Protein AF-A0A4V1L6C1-F1 (afdb_monomer_lite)

Sequence (117 aa):
MIYPDSVYTARMNEQQKAWFYAEYERARKDEIAGVLFAVFLGSFGIHHFYLGRNGLGLTYLLLSWTGIPCFLGWIEAFFMPARVREYNVAIASLISSHILAGPGMPVQNGSMPVASI

Organism: NCBI:txid2479048

Foldseek 3Di:
DDDPPPPLCVPPDPVLVVVLVVQLVVQADDLVVLLVCLQPVQLQLVSCVSLPNVVSSVVSNVCSVVVVSNVVSVVVSVCSSVSSVVSSVVSSNVSSCCSVPDPPDPCPPPDDDDDDD

InterPro domains:
  IPR007829 TM2 domain [PF05154] (29-76)

Secondary structure (DSSP, 8-state):
----TTTSSTT--HHHHHHHHHHHHHH---HHHHHHHHHHHGGGTHHHHHTT-HHHHHHHHHHGGGSHHHHHHHHHHHHHHHHHHHHHHHHHHHHHHHHHHSSSS----S-------

Radius of gyration: 20.08 Å; chains: 1; bounding box: 58×21×58 Å

Structure (mmCIF, N/CA/C/O backbone):
data_AF-A0A4V1L6C1-F1
#
_entry.id   AF-A0A4V1L6C1-F1
#
loop_
_atom_site.group_PDB
_atom_site.id
_atom_site.type_symbol
_atom_site.label_atom_id
_atom_site.label_alt_id
_atom_site.label_comp_id
_atom_site.label_asym_id
_atom_site.label_entity_id
_atom_site.label_seq_id
_atom_site.pdbx_PDB_ins_code
_atom_site.Cartn_x
_atom_site.Cartn_y
_atom_site.Cartn_z
_atom_site.occupancy
_atom_site.B_iso_or_equiv
_atom_site.auth_seq_id
_atom_site.auth_comp_id
_atom_site.auth_asym_id
_atom_site.auth_atom_id
_atom_site.pdbx_PDB_model_num
ATOM 1 N N . MET A 1 1 ? -14.578 11.361 0.835 1.00 48.66 1 MET A N 1
ATOM 2 C CA . MET A 1 1 ? -14.295 10.282 1.800 1.00 48.66 1 MET A CA 1
ATOM 3 C C . MET A 1 1 ? -15.341 9.202 1.578 1.00 48.66 1 MET A C 1
ATOM 5 O O . MET A 1 1 ? -16.468 9.372 2.014 1.00 48.66 1 MET A O 1
ATOM 9 N N . ILE A 1 2 ? -15.029 8.192 0.761 1.00 55.91 2 ILE A N 1
ATOM 10 C CA . ILE A 1 2 ? -15.921 7.046 0.532 1.00 55.91 2 ILE A CA 1
ATOM 11 C C . ILE A 1 2 ? -15.464 5.988 1.529 1.00 55.91 2 ILE A C 1
ATOM 13 O O . ILE A 1 2 ? -14.429 5.352 1.327 1.00 55.91 2 ILE A O 1
ATOM 17 N N . TYR A 1 3 ? -16.159 5.882 2.653 1.00 57.91 3 TYR A N 1
ATOM 18 C CA . TYR A 1 3 ? -15.887 4.826 3.611 1.00 57.91 3 TYR A CA 1
ATOM 19 C C . TYR A 1 3 ? -16.426 3.490 3.072 1.00 57.91 3 TYR A C 1
ATOM 21 O O . TYR A 1 3 ? -17.374 3.459 2.280 1.00 57.91 3 TYR A O 1
ATOM 29 N N . PRO A 1 4 ? -15.825 2.355 3.458 1.00 64.12 4 PRO A N 1
ATOM 30 C CA . PRO A 1 4 ? -16.325 1.045 3.072 1.00 64.12 4 PRO A CA 1
ATOM 31 C C . PRO A 1 4 ? -17.523 0.673 3.977 1.00 64.12 4 PRO A C 1
ATOM 33 O O . PRO A 1 4 ? -17.419 -0.179 4.853 1.00 64.12 4 PRO A O 1
ATOM 36 N N . ASP A 1 5 ? -18.653 1.364 3.806 1.00 64.75 5 ASP A N 1
ATOM 37 C CA . ASP A 1 5 ? -19.666 1.535 4.863 1.00 64.75 5 ASP A CA 1
ATOM 38 C C . ASP A 1 5 ? -20.660 0.391 5.082 1.00 64.75 5 ASP A C 1
ATOM 40 O O . ASP A 1 5 ? -21.291 0.350 6.133 1.00 64.75 5 ASP A O 1
ATOM 44 N N . SER A 1 6 ? -20.860 -0.529 4.134 1.00 68.56 6 SER A N 1
ATOM 45 C CA . SER A 1 6 ? -21.973 -1.488 4.261 1.00 68.56 6 SER A CA 1
ATOM 46 C C . SER A 1 6 ? -21.566 -2.909 4.620 1.00 68.56 6 SER A C 1
ATOM 48 O O . SER A 1 6 ? -22.366 -3.625 5.207 1.00 68.56 6 SER A O 1
ATOM 50 N N . VAL A 1 7 ? -20.356 -3.352 4.283 1.00 80.25 7 VAL A N 1
ATOM 51 C CA . VAL A 1 7 ? -19.986 -4.769 4.454 1.00 80.25 7 VAL A CA 1
ATOM 52 C C . VAL A 1 7 ? -19.187 -4.995 5.736 1.00 80.25 7 VAL A C 1
ATOM 54 O O . VAL A 1 7 ? -19.443 -5.957 6.455 1.00 80.25 7 VAL A O 1
ATOM 57 N N . TYR A 1 8 ? -18.253 -4.099 6.060 1.00 81.56 8 TYR A N 1
ATOM 58 C CA . TYR A 1 8 ? -17.300 -4.305 7.160 1.00 81.56 8 TYR A CA 1
ATOM 59 C C . TYR A 1 8 ? -17.830 -3.841 8.518 1.00 81.56 8 TYR A C 1
ATOM 61 O O . TYR A 1 8 ? -17.457 -4.395 9.545 1.00 81.56 8 TYR A O 1
ATOM 69 N N . THR A 1 9 ? -18.734 -2.863 8.534 1.00 81.44 9 THR A N 1
ATOM 70 C CA . THR A 1 9 ? -19.282 -2.259 9.758 1.00 81.44 9 THR A CA 1
ATOM 71 C C . THR A 1 9 ? -20.732 -2.664 10.038 1.00 81.44 9 THR A C 1
ATOM 73 O O . THR A 1 9 ? -21.299 -2.247 11.046 1.00 81.44 9 THR A O 1
ATOM 76 N N . ALA A 1 10 ? -21.341 -3.519 9.202 1.00 82.62 10 ALA A N 1
ATOM 77 C CA . ALA A 1 10 ? -22.751 -3.917 9.323 1.00 82.62 10 ALA A CA 1
ATOM 78 C C . ALA A 1 10 ? -23.126 -4.517 10.685 1.00 82.62 10 ALA A C 1
ATOM 80 O O . ALA A 1 10 ? -24.270 -4.412 11.114 1.00 82.62 10 ALA A O 1
ATOM 81 N N . ARG A 1 11 ? -22.172 -5.174 11.353 1.00 76.50 11 ARG A N 1
ATOM 82 C CA . ARG A 1 11 ? -22.376 -5.847 12.645 1.00 76.50 11 ARG A CA 1
ATOM 83 C C . ARG A 1 11 ? -21.807 -5.065 13.834 1.00 76.50 11 ARG A C 1
ATOM 85 O O . ARG A 1 11 ? -21.660 -5.633 14.909 1.00 76.50 11 ARG A O 1
ATOM 92 N N . MET A 1 12 ? -21.452 -3.796 13.637 1.00 79.81 12 MET A N 1
ATOM 93 C CA . MET A 1 12 ? -20.809 -2.949 14.644 1.00 79.81 12 MET A CA 1
ATOM 94 C C . MET A 1 12 ? -21.787 -1.932 15.243 1.00 79.81 12 MET A C 1
ATOM 96 O O . MET A 1 12 ? -22.606 -1.352 14.529 1.00 79.81 12 MET A O 1
ATOM 100 N N . ASN A 1 13 ? -21.662 -1.667 16.545 1.00 85.81 13 ASN A N 1
ATOM 101 C CA . ASN A 1 13 ? -22.305 -0.526 17.201 1.00 85.81 13 ASN A CA 1
ATOM 102 C C . ASN A 1 13 ? -21.589 0.801 16.858 1.00 85.81 13 ASN A C 1
ATOM 104 O O . ASN A 1 13 ? -20.518 0.804 16.257 1.00 85.81 13 ASN A O 1
ATOM 108 N N . GLU A 1 14 ? -22.160 1.944 17.244 1.00 81.81 14 GLU A N 1
ATOM 109 C CA . GLU A 1 14 ? -21.607 3.269 16.906 1.00 81.81 14 GLU A CA 1
ATOM 110 C C . GLU A 1 14 ? -20.172 3.494 17.420 1.00 81.81 14 GLU A C 1
ATOM 112 O O . GLU A 1 14 ? -19.350 4.099 16.732 1.00 81.81 14 GLU A O 1
ATOM 117 N N . GLN A 1 15 ? -19.823 2.946 18.588 1.00 79.81 15 GLN A N 1
ATOM 118 C CA . GLN A 1 15 ? -18.460 3.034 19.125 1.00 79.81 15 GLN A CA 1
ATOM 119 C C . GLN A 1 15 ? -17.479 2.159 18.330 1.00 79.81 15 GLN A C 1
ATOM 121 O O . GLN A 1 15 ? -16.377 2.598 17.997 1.00 79.81 15 GLN A O 1
ATOM 126 N N . GLN A 1 16 ? -17.896 0.944 17.972 1.00 82.50 16 GLN A N 1
ATOM 127 C CA . GLN A 1 16 ? -17.155 0.020 17.113 1.00 82.50 16 GLN A CA 1
ATOM 128 C C . GLN A 1 16 ? -16.921 0.603 15.721 1.00 82.50 16 GLN A C 1
ATOM 130 O O . GLN A 1 16 ? -15.806 0.511 15.210 1.00 82.50 16 GLN A O 1
ATOM 135 N N . LYS A 1 17 ? -17.922 1.278 15.148 1.00 85.25 17 LYS A N 1
ATOM 136 C CA . LYS A 1 17 ? -17.782 2.015 13.887 1.00 85.25 17 LYS A CA 1
ATOM 137 C C . LYS A 1 17 ? -16.760 3.140 14.007 1.00 85.25 17 LYS A C 1
ATOM 139 O O . LYS A 1 17 ? -15.866 3.229 13.174 1.00 85.25 17 LYS A O 1
ATOM 144 N N . ALA A 1 18 ? -16.847 3.963 15.053 1.00 83.88 18 ALA A N 1
ATOM 145 C CA . ALA A 1 18 ? -15.915 5.072 15.258 1.00 83.88 18 ALA A CA 1
ATOM 146 C C . ALA A 1 18 ? -14.454 4.594 15.346 1.00 83.88 18 ALA A C 1
ATOM 148 O O . ALA A 1 18 ? -13.573 5.167 14.705 1.00 83.88 18 ALA A O 1
ATOM 149 N N . TRP A 1 19 ? -14.204 3.506 16.078 1.00 82.56 19 TRP A N 1
ATOM 150 C CA . TRP A 1 19 ? -12.882 2.879 16.146 1.00 82.56 19 TRP A CA 1
ATOM 151 C C . TRP A 1 19 ? -12.435 2.274 14.822 1.00 82.56 19 TRP A C 1
ATOM 153 O O . TRP A 1 19 ? -11.291 2.480 14.420 1.00 82.56 19 TRP A O 1
ATOM 163 N N . PHE A 1 20 ? -13.327 1.555 14.135 1.00 85.88 20 PHE A N 1
ATOM 164 C CA . PHE A 1 20 ? -13.048 1.020 12.808 1.00 85.88 20 PHE A CA 1
ATOM 165 C C . PHE A 1 20 ? -12.602 2.135 11.863 1.00 85.88 20 PHE A C 1
ATOM 167 O O . PHE A 1 20 ? -11.570 2.000 11.216 1.00 85.88 20 PHE A O 1
ATOM 174 N N . TYR A 1 21 ? -13.334 3.250 11.823 1.00 87.00 21 TYR A N 1
ATOM 175 C CA . TYR A 1 21 ? -13.002 4.385 10.970 1.00 87.00 21 TYR A CA 1
ATOM 176 C C . TYR A 1 21 ? -11.675 5.033 11.364 1.00 87.00 21 TYR A C 1
ATOM 178 O O . TYR A 1 21 ? -10.858 5.298 10.489 1.00 87.00 21 TYR A O 1
ATOM 186 N N . ALA A 1 22 ? -11.416 5.231 12.658 1.00 87.38 22 ALA A N 1
ATOM 187 C CA . ALA A 1 22 ? -10.152 5.796 13.124 1.00 87.38 22 ALA A CA 1
ATOM 188 C C . ALA A 1 22 ? -8.942 4.930 12.728 1.00 87.38 22 ALA A C 1
ATOM 190 O O . ALA A 1 22 ? -7.925 5.459 12.275 1.00 87.38 22 ALA A O 1
ATOM 191 N N . GLU A 1 23 ? -9.052 3.609 12.872 1.00 86.00 23 GLU A N 1
ATOM 192 C CA . GLU A 1 23 ? -7.976 2.676 12.529 1.00 86.00 23 GLU A CA 1
ATOM 193 C C . GLU A 1 23 ? -7.832 2.509 11.011 1.00 86.00 23 GLU A C 1
ATOM 195 O O . GLU A 1 23 ? -6.726 2.542 10.468 1.00 86.00 23 GLU A O 1
ATOM 200 N N . TYR A 1 24 ? -8.956 2.406 10.301 1.00 88.44 24 TYR A N 1
ATOM 201 C CA . TYR A 1 24 ? -8.982 2.302 8.848 1.00 88.44 24 TYR A CA 1
ATOM 202 C C . TYR A 1 24 ? -8.373 3.537 8.182 1.00 88.44 24 TYR A C 1
ATOM 204 O O . TYR A 1 24 ? -7.544 3.385 7.289 1.00 88.44 24 TYR A O 1
ATOM 212 N N . GLU A 1 25 ? -8.707 4.750 8.632 1.00 87.81 25 GLU A N 1
ATOM 213 C CA . GLU A 1 25 ? -8.130 5.983 8.080 1.00 87.81 25 GLU A CA 1
ATOM 214 C C . GLU A 1 25 ? -6.611 6.058 8.260 1.00 87.81 25 GLU A C 1
ATOM 216 O O . GLU A 1 25 ? -5.916 6.573 7.387 1.00 87.81 25 GLU A O 1
ATOM 221 N N . ARG A 1 26 ? -6.076 5.509 9.357 1.00 88.38 26 ARG A N 1
ATOM 222 C CA . ARG A 1 26 ? -4.625 5.442 9.590 1.00 88.38 26 ARG A CA 1
ATOM 223 C C . ARG A 1 26 ? -3.931 4.433 8.679 1.00 88.38 26 ARG A C 1
ATOM 225 O O . ARG A 1 26 ? -2.789 4.652 8.274 1.00 88.38 26 ARG A O 1
ATOM 232 N N . ALA A 1 27 ? -4.594 3.317 8.388 1.00 88.00 27 ALA A N 1
ATOM 233 C CA . ALA A 1 27 ? -4.013 2.215 7.631 1.00 88.00 27 ALA A CA 1
ATOM 234 C C . ALA A 1 27 ? -4.237 2.324 6.110 1.00 88.00 27 ALA A C 1
ATOM 236 O O . ALA A 1 27 ? -3.438 1.779 5.338 1.00 88.00 27 ALA A O 1
ATOM 237 N N . ARG A 1 28 ? -5.289 3.029 5.670 1.00 88.25 28 ARG A N 1
ATOM 238 C CA . ARG A 1 28 ? -5.655 3.188 4.256 1.00 88.25 28 ARG A CA 1
ATOM 239 C C . ARG A 1 28 ? -4.516 3.821 3.458 1.00 88.25 28 ARG A C 1
ATOM 241 O O . ARG A 1 28 ? -3.794 4.699 3.928 1.00 88.25 28 ARG A O 1
ATOM 248 N N . LYS A 1 29 ? -4.378 3.375 2.215 1.00 89.94 29 LYS A N 1
ATOM 249 C CA . LYS A 1 29 ? -3.463 3.933 1.220 1.00 89.94 29 LYS A CA 1
ATOM 250 C C . LYS A 1 29 ? -4.229 4.690 0.140 1.00 89.94 29 LYS A C 1
ATOM 252 O O . LYS A 1 29 ? -5.349 4.320 -0.212 1.00 89.94 29 LYS A O 1
ATOM 257 N N . ASP A 1 30 ? -3.610 5.737 -0.390 1.00 90.75 30 ASP A N 1
ATOM 258 C CA . ASP A 1 30 ? -4.178 6.577 -1.439 1.00 90.75 30 ASP A CA 1
ATOM 259 C C . ASP A 1 30 ? -3.820 6.037 -2.824 1.00 90.75 30 ASP A C 1
ATOM 261 O O . ASP A 1 30 ? -2.655 5.789 -3.147 1.00 90.75 30 ASP A O 1
ATOM 265 N N . GLU A 1 31 ? -4.837 5.894 -3.672 1.00 89.69 31 GLU A N 1
ATOM 266 C CA . GLU A 1 31 ? -4.688 5.369 -5.034 1.00 89.69 31 GLU A CA 1
ATOM 267 C C . GLU A 1 31 ? -3.803 6.288 -5.881 1.00 89.69 31 GLU A C 1
ATOM 269 O O . GLU A 1 31 ? -2.894 5.832 -6.575 1.00 89.69 31 GLU A O 1
ATOM 274 N N . ILE A 1 32 ? -4.024 7.599 -5.757 1.00 90.12 32 ILE A N 1
ATOM 275 C CA . ILE A 1 32 ? -3.283 8.634 -6.483 1.00 90.12 32 ILE A CA 1
ATOM 276 C C . ILE A 1 32 ? -1.805 8.612 -6.083 1.00 90.12 32 ILE A C 1
ATOM 278 O O . ILE A 1 32 ? -0.940 8.688 -6.952 1.00 90.12 32 ILE A O 1
ATOM 282 N N . ALA A 1 33 ? -1.504 8.455 -4.788 1.00 89.81 33 ALA A N 1
ATOM 283 C CA . ALA A 1 33 ? -0.127 8.349 -4.309 1.00 89.81 33 ALA A CA 1
ATOM 284 C C . ALA A 1 33 ? 0.573 7.121 -4.907 1.00 89.81 33 ALA A C 1
ATOM 286 O O . ALA A 1 33 ? 1.689 7.233 -5.413 1.00 89.81 33 ALA A O 1
ATOM 287 N N . GLY A 1 34 ? -0.111 5.971 -4.937 1.00 88.50 34 GLY A N 1
ATOM 288 C CA . GLY A 1 34 ? 0.397 4.770 -5.596 1.00 88.50 34 GLY A CA 1
ATOM 289 C C . GLY A 1 34 ? 0.709 5.000 -7.079 1.00 88.50 34 GLY A C 1
ATOM 290 O O . GLY A 1 34 ? 1.781 4.613 -7.548 1.00 88.50 34 GLY A O 1
ATOM 291 N N . VAL A 1 35 ? -0.206 5.635 -7.822 1.00 89.88 35 VAL A N 1
ATOM 292 C CA . VAL A 1 35 ? -0.026 5.927 -9.259 1.00 89.88 35 VAL A CA 1
ATOM 293 C C . VAL A 1 35 ? 1.143 6.883 -9.485 1.00 89.88 35 VAL A C 1
ATOM 295 O O . VAL A 1 35 ? 1.977 6.630 -10.352 1.00 89.88 35 VAL A O 1
ATOM 298 N N . LEU A 1 36 ? 1.251 7.944 -8.681 1.00 89.31 36 LEU A N 1
ATOM 299 C CA . LEU A 1 36 ? 2.369 8.889 -8.736 1.00 89.31 36 LEU A CA 1
ATOM 300 C C . LEU A 1 36 ? 3.705 8.171 -8.526 1.00 89.31 36 LEU A C 1
ATOM 302 O O . LEU A 1 36 ? 4.643 8.377 -9.296 1.00 89.31 36 LEU A O 1
ATOM 306 N N . PHE A 1 37 ? 3.788 7.277 -7.540 1.00 88.56 37 PHE A N 1
ATOM 307 C CA . PHE A 1 37 ? 4.995 6.483 -7.326 1.00 88.56 37 PHE A CA 1
ATOM 308 C C . PHE A 1 37 ? 5.299 5.551 -8.500 1.00 88.56 37 PHE A C 1
ATOM 310 O O . PHE A 1 37 ? 6.464 5.417 -8.862 1.00 88.56 37 PHE A O 1
ATOM 317 N N . ALA A 1 38 ? 4.288 4.948 -9.128 1.00 86.69 38 ALA A N 1
ATOM 318 C CA . ALA A 1 38 ? 4.496 4.085 -10.289 1.00 86.69 38 ALA A CA 1
ATOM 319 C C . ALA A 1 38 ? 4.989 4.861 -11.526 1.00 86.69 38 ALA A C 1
ATOM 321 O O . ALA A 1 38 ? 5.852 4.369 -12.246 1.00 86.69 38 ALA A O 1
ATOM 322 N N . VAL A 1 39 ? 4.495 6.083 -11.758 1.00 84.62 39 VAL A N 1
ATOM 323 C CA . VAL A 1 39 ? 4.891 6.909 -12.916 1.00 84.62 39 VAL A CA 1
ATOM 324 C C . VAL A 1 39 ? 6.270 7.540 -12.720 1.00 84.62 39 VAL A C 1
ATOM 326 O O . VAL A 1 39 ? 7.112 7.473 -13.612 1.00 84.62 39 VAL A O 1
ATOM 329 N N . PHE A 1 40 ? 6.524 8.146 -11.558 1.00 84.69 40 PHE A N 1
ATOM 330 C CA . PHE A 1 40 ? 7.763 8.893 -11.319 1.0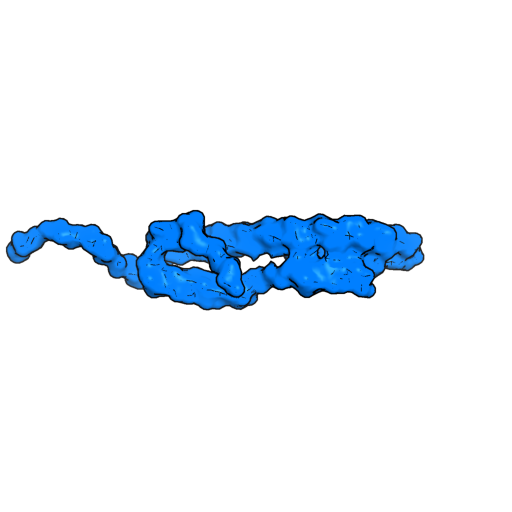0 84.69 40 PHE A CA 1
ATOM 331 C C . PHE A 1 40 ?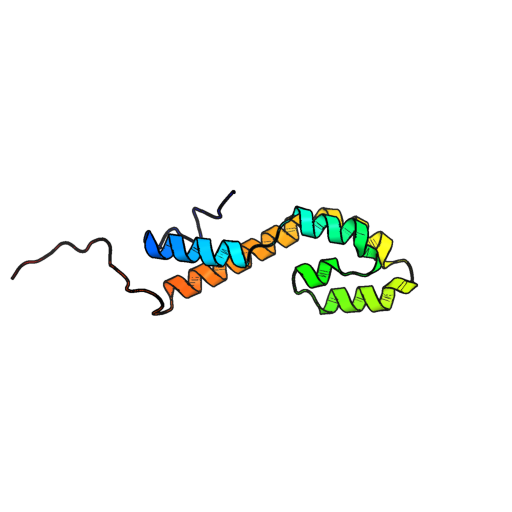 8.908 8.019 -10.792 1.00 84.69 40 PHE A C 1
ATOM 333 O O . PHE A 1 40 ? 10.068 8.280 -11.099 1.00 84.69 40 PHE A O 1
ATOM 340 N N . LEU A 1 41 ? 8.601 6.990 -9.993 1.00 84.56 41 LEU A N 1
ATOM 341 C CA . LEU A 1 41 ? 9.592 6.115 -9.351 1.00 84.56 41 LEU A CA 1
ATOM 342 C C . LEU A 1 41 ? 9.477 4.650 -9.824 1.00 84.56 41 LEU A C 1
ATOM 344 O O . LEU A 1 41 ? 10.080 3.754 -9.225 1.00 84.56 41 LEU A O 1
ATOM 348 N N . GLY A 1 42 ? 8.744 4.393 -10.915 1.00 78.88 42 GLY A N 1
ATOM 349 C CA . GLY A 1 42 ? 8.530 3.051 -11.466 1.00 78.88 42 GLY A CA 1
ATOM 350 C C . GLY A 1 42 ? 9.809 2.351 -11.914 1.00 78.88 42 GLY A C 1
ATOM 351 O O . GLY A 1 42 ? 9.962 1.152 -11.692 1.00 78.88 42 GLY A O 1
ATOM 352 N N . SER A 1 43 ? 10.774 3.108 -12.443 1.00 78.00 43 SER A N 1
ATOM 353 C CA . SER A 1 43 ? 12.103 2.609 -12.823 1.00 78.00 43 SER A CA 1
ATOM 354 C C . SER A 1 43 ? 12.908 2.053 -11.643 1.00 78.00 43 SER A C 1
ATOM 356 O O . SER A 1 43 ? 13.745 1.174 -11.836 1.00 78.00 43 SER A O 1
ATOM 358 N N . PHE A 1 44 ? 12.633 2.525 -10.425 1.00 83.62 44 PHE A N 1
ATOM 359 C CA . PHE A 1 44 ? 13.254 2.045 -9.189 1.00 83.62 44 PHE A CA 1
ATOM 360 C C . PHE A 1 44 ? 12.394 1.005 -8.454 1.00 83.62 44 PHE A C 1
ATOM 362 O O . PHE A 1 44 ? 12.876 0.369 -7.520 1.00 83.62 44 PHE A O 1
ATOM 369 N N . GLY A 1 45 ? 11.125 0.832 -8.845 1.00 82.69 45 GLY A N 1
ATOM 370 C CA . GLY A 1 45 ? 10.192 -0.102 -8.205 1.00 82.69 45 GLY A CA 1
ATOM 371 C C . GLY A 1 45 ? 9.670 0.329 -6.840 1.00 82.69 45 GLY A C 1
ATOM 372 O O . GLY A 1 45 ? 9.155 -0.504 -6.091 1.00 82.69 45 GLY A O 1
ATOM 373 N N . ILE A 1 46 ? 9.802 1.611 -6.486 1.00 84.12 46 ILE A N 1
ATOM 374 C CA . ILE A 1 46 ? 9.494 2.104 -5.133 1.00 84.12 46 ILE A CA 1
ATOM 375 C C . ILE A 1 46 ? 7.999 1.964 -4.800 1.00 84.12 46 ILE A C 1
ATOM 377 O O . ILE A 1 46 ? 7.623 1.717 -3.653 1.00 84.12 46 ILE A O 1
ATOM 381 N N . HIS A 1 47 ? 7.138 2.006 -5.816 1.00 85.44 47 HIS A N 1
ATOM 382 C CA . HIS A 1 47 ? 5.695 1.812 -5.685 1.00 85.44 47 HIS A CA 1
ATOM 383 C C . HIS A 1 47 ? 5.286 0.427 -5.164 1.00 85.44 47 HIS A C 1
ATOM 385 O O . HIS A 1 47 ? 4.213 0.297 -4.580 1.00 85.44 47 HIS A O 1
ATOM 391 N N . HIS A 1 48 ? 6.122 -0.607 -5.306 1.00 85.69 48 HIS A N 1
ATOM 392 C CA . HIS A 1 48 ? 5.833 -1.927 -4.725 1.00 85.69 48 HIS A CA 1
ATOM 393 C C . HIS A 1 48 ? 5.997 -1.944 -3.203 1.00 85.69 48 HIS A C 1
ATOM 395 O O . HIS A 1 48 ? 5.224 -2.610 -2.513 1.00 85.69 48 HIS A O 1
ATOM 401 N N . PHE A 1 49 ? 6.935 -1.163 -2.660 1.00 87.19 49 PHE A N 1
ATOM 402 C CA . PHE A 1 49 ? 7.111 -1.024 -1.210 1.00 87.19 49 PHE A CA 1
ATOM 403 C C . PHE A 1 49 ? 5.936 -0.292 -0.554 1.00 87.19 49 PHE A C 1
ATOM 405 O O . PHE A 1 49 ? 5.592 -0.589 0.587 1.00 87.19 49 PHE A O 1
ATOM 412 N N . TYR A 1 50 ? 5.261 0.600 -1.288 1.00 85.38 50 TYR A N 1
ATOM 413 C CA . TYR A 1 50 ? 4.075 1.311 -0.798 1.00 85.38 50 TYR A CA 1
ATOM 414 C C . TYR A 1 50 ? 2.936 0.364 -0.381 1.00 85.38 50 TYR A C 1
ATOM 416 O O . TYR A 1 50 ? 2.246 0.615 0.606 1.00 85.38 50 TYR A O 1
ATOM 424 N N . LEU A 1 51 ? 2.783 -0.752 -1.101 1.00 84.12 51 LEU A N 1
ATOM 425 C CA . LEU A 1 51 ? 1.786 -1.794 -0.830 1.00 84.12 51 LEU A CA 1
ATOM 426 C C . LEU A 1 51 ? 2.348 -2.976 -0.016 1.00 84.12 51 LEU A C 1
ATOM 428 O O . LEU A 1 51 ? 1.696 -4.012 0.088 1.00 84.12 51 LEU A O 1
ATOM 432 N N . GLY A 1 52 ? 3.565 -2.862 0.531 1.00 82.19 52 GLY A N 1
ATOM 433 C CA . GLY A 1 52 ? 4.221 -3.934 1.294 1.00 82.19 52 GLY A CA 1
ATOM 434 C C . GLY A 1 52 ? 4.731 -5.110 0.448 1.00 82.19 52 GLY A C 1
ATOM 435 O O . GLY A 1 52 ? 5.070 -6.164 0.987 1.00 82.19 52 GLY A O 1
ATOM 436 N N . ARG A 1 53 ? 4.815 -4.961 -0.881 1.00 83.12 53 ARG A N 1
ATOM 437 C CA . ARG A 1 53 ? 5.298 -5.995 -1.818 1.00 83.12 53 ARG A CA 1
ATOM 438 C C . ARG A 1 53 ? 6.822 -5.924 -1.963 1.00 83.12 53 ARG A C 1
ATOM 440 O O . ARG A 1 53 ? 7.355 -5.746 -3.057 1.00 83.12 53 ARG A O 1
ATOM 447 N N . ASN A 1 54 ? 7.529 -6.084 -0.846 1.00 84.56 54 ASN A N 1
ATOM 448 C CA . ASN A 1 54 ? 8.974 -5.833 -0.749 1.00 84.56 54 ASN A CA 1
ATOM 449 C C . ASN A 1 54 ? 9.813 -6.702 -1.698 1.00 84.56 54 ASN A C 1
ATOM 451 O O . ASN A 1 54 ? 10.811 -6.229 -2.233 1.00 84.56 54 ASN A O 1
ATOM 455 N N . GLY A 1 55 ? 9.395 -7.949 -1.950 1.00 86.81 55 GLY A N 1
ATOM 456 C CA . GLY A 1 55 ? 10.090 -8.837 -2.887 1.00 86.81 55 GLY A CA 1
ATOM 457 C C . GLY A 1 55 ? 10.136 -8.275 -4.311 1.00 86.81 55 GLY A C 1
ATOM 458 O O . GLY A 1 55 ? 11.200 -8.233 -4.918 1.00 86.81 55 GLY A O 1
ATOM 459 N N . LEU A 1 56 ? 9.007 -7.763 -4.813 1.00 82.94 56 LEU A N 1
ATOM 460 C CA . LEU A 1 56 ? 8.928 -7.173 -6.155 1.00 82.94 56 LEU A CA 1
ATOM 461 C C . LEU A 1 56 ? 9.661 -5.837 -6.241 1.00 82.94 56 LEU A C 1
ATOM 463 O O . LEU A 1 56 ? 10.349 -5.583 -7.227 1.00 82.94 56 LEU A O 1
ATOM 467 N N . GLY A 1 57 ? 9.564 -5.018 -5.191 1.00 85.44 57 GLY A N 1
ATOM 468 C CA . GLY A 1 57 ? 10.333 -3.780 -5.096 1.00 85.44 57 GLY A CA 1
ATOM 469 C C . GLY A 1 57 ? 11.841 -4.034 -5.167 1.00 85.44 57 GLY A C 1
ATOM 470 O O . GLY A 1 57 ? 12.545 -3.353 -5.911 1.00 85.44 57 GLY A O 1
ATOM 471 N N . LEU A 1 58 ? 12.336 -5.067 -4.476 1.00 88.25 58 LEU A N 1
ATOM 472 C CA . LEU A 1 58 ? 13.746 -5.454 -4.534 1.00 88.25 58 LEU A CA 1
ATOM 473 C C . LEU A 1 58 ? 14.149 -5.962 -5.926 1.00 88.25 58 LEU A C 1
ATOM 475 O O . LEU A 1 58 ? 15.200 -5.573 -6.432 1.00 88.25 58 LEU A O 1
ATOM 479 N N . THR A 1 59 ? 13.316 -6.781 -6.577 1.00 86.19 59 THR A N 1
ATOM 480 C CA . THR A 1 59 ? 13.567 -7.228 -7.958 1.00 86.19 59 THR A CA 1
ATOM 481 C C . THR A 1 59 ? 13.684 -6.046 -8.920 1.00 86.19 59 THR A C 1
ATOM 483 O O . THR A 1 59 ? 14.598 -6.014 -9.742 1.00 86.19 59 THR A O 1
ATOM 486 N N . TYR A 1 60 ? 12.806 -5.049 -8.800 1.00 87.19 60 TYR A N 1
ATOM 487 C CA . TYR A 1 60 ? 12.856 -3.848 -9.635 1.00 87.19 60 TYR A CA 1
ATOM 488 C C . TYR A 1 60 ? 14.098 -3.006 -9.352 1.00 87.19 60 TYR A C 1
ATOM 490 O O . TYR A 1 60 ? 14.719 -2.520 -10.292 1.00 87.19 60 TYR A O 1
ATOM 498 N N . LEU A 1 61 ? 14.509 -2.885 -8.088 1.00 85.94 61 LEU A N 1
ATOM 499 C CA . LEU A 1 61 ? 15.728 -2.167 -7.726 1.00 85.94 61 LEU A CA 1
ATOM 500 C C . LEU A 1 61 ? 16.972 -2.829 -8.340 1.00 85.94 61 LEU A C 1
ATOM 502 O O . LEU A 1 61 ? 17.806 -2.141 -8.928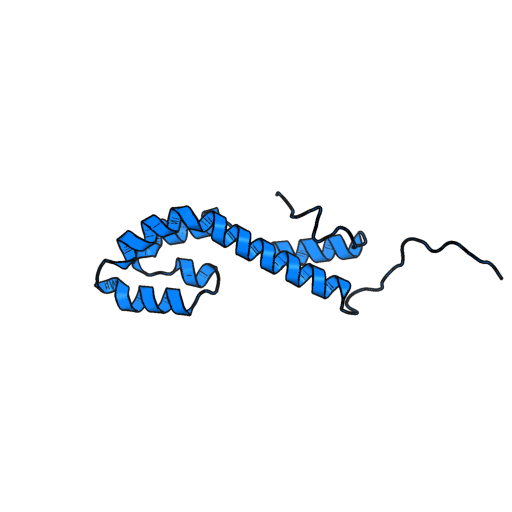 1.00 85.94 61 LEU A O 1
ATOM 506 N N . LEU A 1 62 ? 17.061 -4.161 -8.279 1.00 87.06 62 LEU A N 1
ATOM 507 C CA . LEU A 1 62 ? 18.164 -4.933 -8.865 1.00 87.06 62 LEU A CA 1
ATOM 508 C C . LEU A 1 62 ? 18.176 -4.900 -10.397 1.00 87.06 62 LEU A C 1
ATOM 510 O O . LEU A 1 62 ? 19.241 -4.995 -11.000 1.00 87.06 62 LEU A O 1
ATOM 514 N N . LEU A 1 63 ? 17.009 -4.764 -11.031 1.00 85.94 63 LEU A N 1
ATOM 515 C CA . LEU A 1 63 ? 16.873 -4.670 -12.487 1.00 85.94 63 LEU A CA 1
ATOM 516 C C . LEU A 1 63 ? 16.824 -3.226 -13.000 1.00 85.94 63 LEU A C 1
ATOM 518 O O . LEU A 1 63 ? 16.788 -3.027 -14.213 1.00 85.94 63 LEU A O 1
ATOM 522 N N . SER A 1 64 ? 16.845 -2.216 -12.128 1.00 85.31 64 SER A N 1
ATOM 523 C CA . SER A 1 64 ? 16.680 -0.799 -12.499 1.00 85.31 64 SER A CA 1
ATOM 524 C C . SER A 1 64 ? 17.698 -0.334 -13.547 1.00 85.31 64 SER A C 1
ATOM 526 O O . SER A 1 64 ? 17.350 0.392 -14.477 1.00 85.31 64 SER A O 1
ATOM 528 N N . TRP A 1 65 ? 18.925 -0.857 -13.482 1.00 82.62 65 TRP A N 1
ATOM 529 C CA . TRP A 1 65 ? 20.001 -0.586 -14.441 1.00 82.62 65 TRP A CA 1
ATOM 530 C C . TRP A 1 65 ? 19.765 -1.152 -15.852 1.00 82.62 65 TRP A C 1
ATOM 532 O O . TRP A 1 65 ? 20.416 -0.718 -16.798 1.00 82.62 65 TRP A O 1
ATOM 542 N N . THR A 1 66 ? 18.826 -2.087 -16.024 1.00 84.88 66 THR A N 1
ATOM 543 C CA . THR A 1 66 ? 18.481 -2.661 -17.339 1.00 84.88 66 THR A CA 1
ATOM 544 C C . THR A 1 66 ? 17.500 -1.794 -18.133 1.00 84.88 66 THR A C 1
ATOM 546 O O . THR A 1 66 ? 17.246 -2.069 -19.302 1.00 84.88 66 THR A O 1
ATOM 549 N N . GLY A 1 67 ? 16.889 -0.779 -17.505 1.00 79.25 67 GLY A N 1
ATOM 550 C CA . GLY A 1 67 ? 15.846 0.058 -18.113 1.00 79.25 67 GLY A CA 1
ATOM 551 C C . GLY A 1 67 ? 14.485 -0.635 -18.299 1.00 79.25 67 GLY A C 1
ATOM 552 O O . GLY A 1 67 ? 13.475 0.046 -18.472 1.00 79.25 67 GLY A O 1
ATOM 553 N N . ILE A 1 68 ? 14.418 -1.966 -18.178 1.00 84.25 68 ILE A N 1
ATOM 554 C CA . ILE A 1 68 ? 13.187 -2.772 -18.258 1.00 84.25 68 ILE A CA 1
ATOM 555 C C . ILE A 1 68 ? 12.133 -2.337 -17.214 1.00 84.25 68 ILE A C 1
ATOM 557 O O . ILE A 1 68 ? 10.962 -2.190 -17.582 1.00 84.25 68 ILE A O 1
ATOM 561 N N . PRO A 1 69 ? 12.495 -2.050 -15.942 1.00 82.81 69 PRO A N 1
ATOM 562 C CA . PRO A 1 69 ? 11.527 -1.616 -14.933 1.00 82.81 69 PRO A CA 1
ATOM 563 C C . PRO A 1 69 ? 10.840 -0.291 -15.263 1.00 82.81 69 PRO A C 1
ATOM 565 O O . PRO A 1 69 ? 9.728 -0.060 -14.802 1.00 82.81 69 PRO A O 1
ATOM 568 N N . CYS A 1 70 ? 11.459 0.561 -16.090 1.00 81.81 70 CYS A N 1
ATOM 569 C CA . CYS A 1 70 ? 10.830 1.796 -16.551 1.00 81.81 70 CYS A CA 1
ATOM 570 C C . CYS A 1 70 ? 9.558 1.474 -17.347 1.00 81.81 70 CYS A C 1
ATOM 572 O O . CYS A 1 70 ? 8.476 1.931 -16.994 1.00 81.81 70 CYS A O 1
ATOM 574 N N . PHE A 1 71 ? 9.662 0.605 -18.358 1.00 85.44 71 PHE A N 1
ATOM 575 C CA . PHE A 1 71 ? 8.526 0.239 -19.209 1.00 85.44 71 PHE A CA 1
ATOM 576 C C . PHE A 1 71 ? 7.443 -0.527 -18.432 1.00 85.44 71 PHE A C 1
ATOM 578 O O . PHE A 1 71 ? 6.251 -0.266 -18.590 1.00 85.44 71 PHE A O 1
ATOM 585 N N . LEU A 1 72 ? 7.855 -1.430 -17.536 1.00 85.69 72 LEU A N 1
ATOM 586 C CA . LEU A 1 72 ? 6.937 -2.143 -16.645 1.00 85.69 72 LEU A CA 1
ATOM 587 C C . LEU A 1 72 ? 6.231 -1.204 -15.656 1.00 85.69 72 LEU A C 1
ATOM 589 O O . LEU A 1 72 ? 5.040 -1.378 -15.417 1.00 85.69 72 LEU A O 1
ATOM 593 N N . GLY A 1 73 ? 6.924 -0.200 -15.111 1.00 84.69 73 GLY A N 1
ATOM 594 C CA . GLY A 1 73 ? 6.353 0.786 -14.189 1.00 84.69 73 GLY A CA 1
ATOM 595 C C . GLY A 1 73 ? 5.199 1.577 -14.809 1.00 84.69 73 GLY A C 1
ATOM 596 O O . GLY A 1 73 ? 4.159 1.744 -14.173 1.00 84.69 73 GLY A O 1
ATOM 597 N N . TRP A 1 74 ? 5.326 1.960 -16.085 1.00 84.69 74 TRP A N 1
ATOM 598 C CA . TRP A 1 74 ? 4.245 2.601 -16.844 1.00 84.69 74 TRP A CA 1
ATOM 599 C C . TRP A 1 74 ? 3.023 1.696 -17.019 1.00 84.69 74 TRP A C 1
ATOM 601 O O . TRP A 1 74 ? 1.894 2.149 -16.839 1.00 84.69 74 TRP A O 1
ATOM 611 N N . ILE A 1 75 ? 3.228 0.412 -17.325 1.00 88.06 75 ILE A N 1
ATOM 612 C CA . ILE A 1 75 ? 2.130 -0.563 -17.420 1.00 88.06 75 ILE A CA 1
ATOM 613 C C . ILE A 1 75 ? 1.471 -0.745 -16.047 1.00 88.06 75 ILE A C 1
ATOM 615 O O . ILE A 1 75 ? 0.246 -0.754 -15.926 1.00 88.06 75 ILE A O 1
ATOM 619 N N . GLU A 1 76 ? 2.270 -0.856 -14.989 1.00 85.69 76 GLU A N 1
ATOM 620 C CA . GLU A 1 76 ? 1.772 -1.052 -13.630 1.00 85.69 76 GLU A CA 1
ATOM 621 C C . GLU A 1 76 ? 1.022 0.152 -13.069 1.00 85.69 76 GLU A C 1
ATOM 623 O O . GLU A 1 76 ? 0.122 -0.052 -12.250 1.00 85.69 76 GLU A O 1
ATOM 628 N N . ALA A 1 77 ? 1.322 1.369 -13.529 1.00 88.31 77 ALA A N 1
ATOM 629 C CA . ALA A 1 77 ? 0.590 2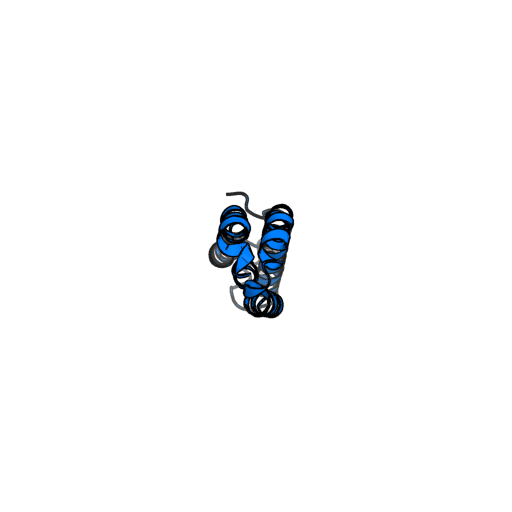.572 -13.147 1.00 88.31 77 ALA A CA 1
ATOM 630 C C . ALA A 1 77 ? -0.917 2.455 -13.445 1.00 88.31 77 ALA A C 1
ATOM 632 O O . ALA A 1 77 ? -1.727 2.889 -12.629 1.00 88.31 77 ALA A O 1
ATOM 633 N N . PHE A 1 78 ? -1.311 1.785 -14.536 1.00 90.50 78 PHE A N 1
ATOM 634 C CA . PHE A 1 78 ? -2.726 1.544 -14.862 1.00 90.50 78 PHE A CA 1
ATOM 635 C C . PHE A 1 78 ? -3.415 0.575 -13.895 1.00 90.50 78 PHE A C 1
ATOM 637 O O . PHE A 1 78 ? -4.595 0.732 -13.589 1.00 90.50 78 PHE A O 1
ATOM 644 N N . PHE A 1 79 ? -2.686 -0.421 -13.390 1.00 89.19 79 PHE A N 1
ATOM 645 C CA . PHE A 1 79 ? -3.221 -1.409 -12.447 1.00 89.19 79 PHE A CA 1
ATOM 646 C C . PHE A 1 79 ? -3.133 -0.949 -10.992 1.00 89.19 79 PHE A C 1
ATOM 648 O O . PHE A 1 79 ? -3.745 -1.552 -10.112 1.00 89.19 79 PHE A O 1
ATOM 655 N N . MET A 1 80 ? -2.369 0.105 -10.717 1.00 89.88 80 MET A N 1
ATOM 656 C CA . MET A 1 80 ? -2.109 0.575 -9.366 1.00 89.88 80 MET A CA 1
ATOM 657 C C . MET A 1 80 ? -3.378 0.950 -8.582 1.00 89.88 80 MET A C 1
ATOM 659 O O . MET A 1 80 ? -3.494 0.474 -7.452 1.00 89.88 80 MET A O 1
ATOM 663 N N . PRO A 1 81 ? -4.367 1.683 -9.135 1.00 90.00 81 PRO A N 1
ATOM 664 C CA . PRO A 1 81 ? -5.604 1.984 -8.410 1.00 90.00 81 PRO A CA 1
ATOM 665 C C . PRO A 1 81 ? -6.335 0.718 -7.950 1.00 90.00 81 PRO A C 1
ATOM 667 O O . PRO A 1 81 ? -6.758 0.622 -6.800 1.00 90.00 81 PRO A O 1
ATOM 670 N N . ALA A 1 82 ? -6.403 -0.302 -8.815 1.00 90.19 82 ALA A N 1
ATOM 671 C CA . ALA A 1 82 ? -7.010 -1.586 -8.473 1.00 90.19 82 ALA A CA 1
ATOM 672 C C . ALA A 1 82 ? -6.264 -2.279 -7.321 1.00 90.19 82 ALA A C 1
ATOM 674 O O . ALA A 1 82 ? -6.894 -2.721 -6.363 1.00 90.19 82 ALA A O 1
ATOM 675 N N . ARG A 1 83 ? -4.924 -2.292 -7.350 1.00 89.75 83 ARG A N 1
ATOM 676 C CA . ARG A 1 83 ? -4.112 -2.885 -6.27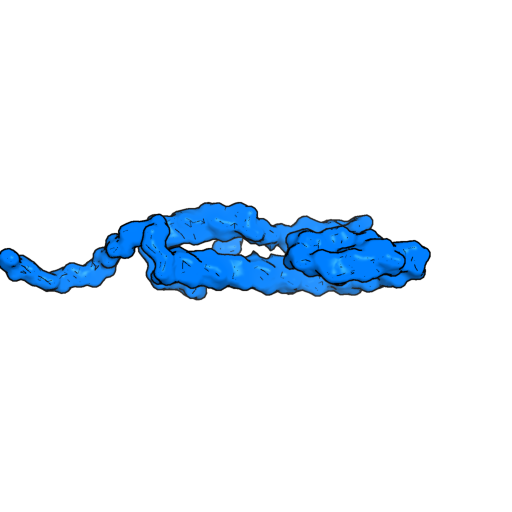1 1.00 89.75 83 ARG A CA 1
ATOM 677 C C . ARG A 1 83 ? -4.252 -2.136 -4.947 1.00 89.75 83 ARG A C 1
ATOM 679 O O . ARG A 1 83 ? -4.306 -2.765 -3.893 1.00 89.75 83 ARG A O 1
ATOM 686 N N . VAL A 1 84 ? -4.312 -0.804 -4.981 1.00 90.38 84 VAL A N 1
ATOM 687 C CA . VAL A 1 84 ? -4.538 0.002 -3.772 1.00 90.38 84 VAL A CA 1
ATOM 688 C C . VAL A 1 84 ? -5.929 -0.282 -3.200 1.00 90.38 84 VAL A C 1
ATOM 690 O O . VAL A 1 84 ? -6.076 -0.444 -1.988 1.00 90.38 84 VAL A O 1
ATOM 693 N N . ARG A 1 85 ? -6.946 -0.426 -4.055 1.00 89.38 85 ARG A N 1
ATOM 694 C CA . ARG A 1 85 ? -8.297 -0.801 -3.628 1.00 89.38 85 ARG A CA 1
ATOM 695 C C . ARG A 1 85 ? -8.337 -2.186 -2.985 1.00 89.38 85 ARG A C 1
ATOM 697 O O . ARG A 1 85 ? -8.952 -2.337 -1.933 1.00 89.38 85 ARG A O 1
ATOM 704 N N . GLU A 1 86 ? -7.672 -3.173 -3.580 1.00 89.31 86 GLU A N 1
ATOM 705 C CA . GLU A 1 86 ? -7.535 -4.522 -3.010 1.00 89.31 86 GLU A CA 1
ATOM 706 C C . GLU A 1 86 ? -6.846 -4.489 -1.639 1.00 89.31 86 GLU A C 1
ATOM 708 O O . GLU A 1 86 ? -7.329 -5.105 -0.688 1.00 89.31 86 GLU A O 1
ATOM 713 N N . TYR A 1 87 ? -5.767 -3.712 -1.506 1.00 90.00 87 TYR A N 1
ATOM 714 C CA . TYR A 1 87 ? -5.069 -3.518 -0.235 1.00 90.00 87 TYR A CA 1
ATOM 715 C C . TYR A 1 87 ? -5.984 -2.903 0.832 1.00 90.00 87 TYR A C 1
ATOM 717 O O . TYR A 1 87 ? -6.089 -3.417 1.946 1.00 90.00 87 TYR A O 1
ATOM 725 N N . ASN A 1 88 ? -6.700 -1.834 0.481 1.00 90.19 88 ASN A N 1
ATOM 726 C CA . ASN A 1 88 ? -7.620 -1.158 1.391 1.00 90.19 88 ASN A CA 1
ATOM 727 C C . ASN A 1 88 ? -8.784 -2.074 1.816 1.00 90.19 88 ASN A C 1
ATOM 729 O O . ASN A 1 88 ? -9.176 -2.071 2.982 1.00 90.19 88 ASN A O 1
ATOM 733 N N . VAL A 1 89 ? -9.295 -2.911 0.907 1.00 90.00 89 VAL A N 1
ATOM 734 C CA . VAL A 1 89 ? -10.300 -3.948 1.205 1.00 90.00 89 VAL A CA 1
ATOM 735 C C . VAL A 1 89 ? -9.764 -4.987 2.193 1.00 90.00 89 VAL A C 1
ATOM 737 O O . VAL A 1 89 ? -10.443 -5.311 3.170 1.00 90.00 89 VAL A O 1
ATOM 740 N N . ALA A 1 90 ? -8.542 -5.481 1.981 1.00 89.31 90 ALA A N 1
ATOM 741 C CA . ALA A 1 90 ? -7.923 -6.451 2.879 1.00 89.31 90 ALA A CA 1
ATOM 742 C C . ALA A 1 90 ? -7.754 -5.877 4.297 1.00 89.31 90 ALA A C 1
ATOM 744 O O . ALA A 1 90 ? -8.143 -6.521 5.274 1.00 89.31 90 ALA A O 1
ATOM 745 N N . ILE A 1 91 ? -7.270 -4.638 4.412 1.00 89.44 91 ILE A N 1
ATOM 746 C CA . ILE A 1 91 ? -7.133 -3.931 5.692 1.00 89.44 91 ILE A CA 1
ATOM 747 C C . ILE A 1 91 ? -8.491 -3.728 6.378 1.00 89.44 91 ILE A C 1
ATOM 749 O O . ILE A 1 91 ? -8.616 -4.021 7.566 1.00 89.44 91 ILE A O 1
ATOM 753 N N . ALA A 1 92 ? -9.527 -3.307 5.644 1.00 88.81 92 ALA A N 1
ATOM 754 C CA . ALA A 1 92 ? -10.880 -3.175 6.188 1.00 88.81 92 ALA A CA 1
ATOM 755 C C . ALA A 1 92 ? -11.405 -4.510 6.749 1.00 88.81 92 ALA A C 1
ATOM 757 O O . ALA A 1 92 ? -11.928 -4.559 7.864 1.00 88.81 92 ALA A O 1
ATOM 758 N N . SER A 1 93 ? -11.211 -5.615 6.022 1.00 88.19 93 SER A N 1
ATOM 759 C CA . SER A 1 93 ? -11.627 -6.944 6.484 1.00 88.19 93 SER A CA 1
ATOM 760 C C . SER A 1 93 ? -10.910 -7.356 7.774 1.00 88.19 93 SER A C 1
ATOM 762 O O . SER A 1 93 ? -11.557 -7.786 8.732 1.00 88.19 93 SER A O 1
ATOM 764 N N . LEU A 1 94 ? -9.598 -7.123 7.847 1.00 89.06 94 LEU A N 1
ATOM 765 C CA . LEU A 1 94 ? -8.775 -7.467 8.999 1.00 89.06 94 LEU A CA 1
ATOM 766 C C . LEU A 1 94 ? -9.182 -6.663 10.236 1.00 89.06 94 LEU A C 1
ATOM 768 O O . LEU A 1 94 ? -9.494 -7.262 11.266 1.00 89.06 94 LEU A O 1
ATOM 772 N N . ILE A 1 95 ? -9.275 -5.336 10.120 1.00 86.81 95 ILE A N 1
ATOM 773 C CA . ILE A 1 95 ? -9.700 -4.464 11.225 1.00 86.81 95 ILE A CA 1
ATOM 774 C C . ILE A 1 95 ? -11.104 -4.858 11.699 1.00 86.81 95 ILE A C 1
ATOM 776 O O . ILE A 1 95 ? -11.336 -4.982 12.901 1.00 86.81 95 ILE A O 1
ATOM 780 N N . SER A 1 96 ? -12.031 -5.127 10.772 1.00 84.81 96 SER A N 1
ATOM 781 C CA . SER A 1 96 ? -13.397 -5.513 11.137 1.00 84.81 96 SER A CA 1
ATOM 782 C C . SER A 1 96 ? -13.464 -6.832 11.905 1.00 84.81 96 SER A C 1
ATOM 784 O O . SER A 1 96 ? -14.148 -6.912 12.924 1.00 84.81 96 SER A O 1
ATOM 786 N N . SER A 1 97 ? -12.707 -7.844 11.472 1.00 83.88 97 SER A N 1
ATOM 787 C CA . SER A 1 97 ? -12.634 -9.131 12.164 1.00 83.88 97 SER A CA 1
ATOM 788 C C . SER A 1 97 ? -12.048 -8.993 13.568 1.00 83.88 97 SER A C 1
ATOM 790 O O . SER A 1 97 ? -12.577 -9.586 14.504 1.00 83.88 97 SER A O 1
ATOM 792 N N . HIS A 1 98 ? -11.025 -8.151 13.747 1.00 83.81 98 HIS A N 1
ATOM 793 C CA . HIS A 1 98 ? -10.396 -7.935 15.048 1.00 83.81 98 HIS A CA 1
ATOM 794 C C . HIS A 1 98 ? -11.337 -7.230 16.037 1.00 83.81 98 HIS A C 1
ATOM 796 O O . HIS A 1 98 ? -11.437 -7.647 17.189 1.00 83.81 98 HIS A O 1
ATOM 802 N N . ILE A 1 99 ? -12.087 -6.223 15.576 1.00 80.75 99 ILE A N 1
ATOM 803 C CA . ILE A 1 99 ? -13.089 -5.506 16.385 1.00 80.75 99 ILE A CA 1
ATOM 804 C C . ILE A 1 99 ? -14.255 -6.420 16.791 1.00 80.75 99 ILE A C 1
ATOM 806 O O . ILE A 1 99 ? -14.822 -6.250 17.870 1.00 80.75 99 ILE A O 1
ATOM 810 N N . LEU A 1 100 ? -14.619 -7.385 15.941 1.00 79.00 100 LEU A N 1
ATOM 811 C CA . LEU A 1 100 ? -15.690 -8.344 16.222 1.00 79.00 100 LEU A CA 1
ATOM 812 C C . LEU A 1 100 ? -15.230 -9.533 17.088 1.00 79.00 100 LEU A C 1
ATOM 814 O O . LEU A 1 100 ? -16.055 -10.101 17.799 1.00 79.00 100 LEU A O 1
ATOM 818 N N . ALA A 1 101 ? -13.951 -9.924 17.023 1.00 74.94 101 ALA A N 1
ATOM 819 C CA . ALA A 1 101 ? -13.417 -11.116 17.693 1.00 74.94 101 ALA A CA 1
ATOM 820 C C . ALA A 1 101 ? -12.699 -10.845 19.032 1.00 74.94 101 ALA A C 1
ATOM 822 O O . ALA A 1 101 ? -12.585 -11.763 19.843 1.00 74.94 101 ALA A O 1
ATOM 823 N N . GLY A 1 102 ? -12.179 -9.635 19.271 1.00 62.22 102 GLY A N 1
ATOM 824 C CA . GLY A 1 102 ? -11.367 -9.316 20.455 1.00 62.22 102 GLY A CA 1
ATOM 825 C C . GLY A 1 102 ? -12.105 -8.529 21.556 1.00 62.22 102 GLY A C 1
ATOM 826 O O . GLY A 1 102 ? -12.968 -7.707 21.243 1.00 62.22 102 GLY A O 1
ATOM 827 N N . PRO A 1 103 ? -11.731 -8.680 22.848 1.00 59.69 103 PRO A N 1
ATOM 828 C CA . PRO A 1 103 ? -12.226 -7.858 23.960 1.00 59.69 103 PRO A CA 1
ATOM 829 C C . PRO A 1 103 ? -11.566 -6.463 23.984 1.00 59.69 103 PRO A C 1
ATOM 831 O O . PRO A 1 103 ? -10.994 -6.042 24.986 1.00 59.69 103 PRO A O 1
ATOM 834 N N . GLY A 1 104 ? -11.616 -5.744 22.861 1.00 56.53 104 GLY A N 1
ATOM 835 C CA . GLY A 1 104 ? -11.132 -4.362 22.744 1.00 56.53 104 GLY A CA 1
ATOM 836 C C . GLY A 1 104 ? -12.187 -3.306 23.076 1.00 56.53 104 GLY A C 1
ATOM 837 O O . GLY A 1 104 ? -11.845 -2.141 23.251 1.00 56.53 104 GLY A O 1
ATOM 838 N N . MET A 1 105 ? -13.460 -3.695 23.190 1.00 53.06 105 MET A N 1
ATOM 839 C CA . MET A 1 105 ? -14.548 -2.834 23.652 1.00 53.06 105 MET A CA 1
ATOM 840 C C . MET A 1 105 ? -15.635 -3.653 24.353 1.00 53.06 105 MET A C 1
ATOM 842 O O . MET A 1 105 ? -15.875 -4.799 23.966 1.00 53.06 105 MET A O 1
ATOM 846 N N . PRO A 1 106 ? -16.329 -3.081 25.354 1.00 52.50 106 PRO A N 1
ATOM 847 C CA . PRO A 1 106 ? -17.542 -3.684 25.873 1.00 52.50 106 PRO A CA 1
ATOM 848 C C . PRO A 1 106 ? -18.544 -3.823 24.723 1.00 52.50 106 PRO A C 1
ATOM 850 O O . PRO A 1 106 ? -18.929 -2.842 24.085 1.00 52.50 106 PRO A O 1
ATOM 853 N N . VAL A 1 107 ? -18.972 -5.058 24.462 1.00 58.97 107 VAL A N 1
ATOM 854 C CA . VAL A 1 107 ? -20.147 -5.345 23.640 1.00 58.97 107 VAL A CA 1
ATOM 855 C C . VAL A 1 107 ? -21.347 -4.776 24.395 1.00 58.97 107 VAL A C 1
ATOM 857 O O . VAL A 1 107 ? -21.993 -5.473 25.174 1.00 58.97 107 VAL A O 1
ATOM 860 N N . GLN A 1 108 ? -21.629 -3.481 24.235 1.00 51.41 108 GLN A N 1
ATOM 861 C CA . GLN A 1 108 ? -22.899 -2.934 24.687 1.00 51.41 108 GLN A CA 1
ATOM 862 C C . GLN A 1 108 ? -23.946 -3.421 23.691 1.00 51.41 108 GLN A C 1
ATOM 864 O O . GLN A 1 108 ? -24.136 -2.860 22.612 1.00 51.41 108 GLN A O 1
ATOM 869 N N . ASN A 1 109 ? -24.523 -4.565 24.045 1.00 48.88 109 ASN A N 1
ATOM 870 C CA . ASN A 1 109 ? -25.602 -5.228 23.347 1.00 48.88 109 ASN A CA 1
ATOM 871 C C . ASN A 1 109 ? -26.762 -4.236 23.176 1.00 48.88 109 ASN A C 1
ATOM 873 O O . ASN A 1 109 ? -27.464 -3.908 24.135 1.00 48.88 109 ASN A O 1
ATOM 877 N N . GLY A 1 110 ? -26.934 -3.712 21.965 1.00 52.44 110 GLY A N 1
ATOM 878 C CA . GLY A 1 110 ? -28.101 -2.925 21.602 1.00 52.44 110 GLY A CA 1
ATOM 879 C C . GLY A 1 110 ? -29.304 -3.854 21.504 1.00 52.44 110 GLY A C 1
ATOM 880 O O . GLY A 1 110 ? -29.580 -4.375 20.431 1.00 52.44 110 GLY A O 1
ATOM 881 N N . SER A 1 111 ? -30.002 -4.025 22.629 1.00 45.31 111 SER A N 1
ATOM 882 C CA . SER A 1 111 ? -31.249 -4.775 22.845 1.00 45.31 111 SER A CA 1
ATOM 883 C C . SER A 1 111 ? -31.146 -6.302 23.006 1.00 45.31 111 SER A C 1
ATOM 885 O O . SER A 1 111 ? -31.098 -7.071 22.056 1.00 45.31 111 SER A O 1
ATOM 887 N N . MET A 1 112 ? -31.289 -6.746 24.254 1.00 43.97 112 MET A N 1
ATOM 888 C CA . MET A 1 112 ? -32.338 -7.717 24.572 1.00 43.97 112 MET A CA 1
ATOM 889 C C . MET A 1 112 ? -33.281 -7.008 25.555 1.00 43.97 112 MET A C 1
ATOM 891 O O . MET A 1 112 ? -32.835 -6.673 26.654 1.00 43.97 112 MET A O 1
ATOM 895 N N . PRO A 1 113 ? -34.544 -6.701 25.203 1.00 61.06 113 PRO A N 1
ATOM 896 C CA . PRO A 1 113 ? -35.563 -6.549 26.232 1.00 61.06 113 PRO A CA 1
ATOM 897 C C . PRO A 1 113 ? -35.875 -7.944 26.812 1.00 61.06 113 PRO A C 1
ATOM 899 O O . PRO A 1 113 ? -35.638 -8.940 26.131 1.00 61.06 113 PRO A O 1
ATOM 902 N N . VAL A 1 114 ? -36.478 -7.988 28.012 1.00 49.94 114 VAL A N 1
ATOM 903 C CA . VAL A 1 114 ? -36.968 -9.171 28.776 1.00 49.94 114 VAL A CA 1
ATOM 904 C C . VAL A 1 114 ? -35.936 -9.716 29.787 1.00 49.94 114 VAL A C 1
ATOM 906 O O . VAL A 1 114 ? -34.856 -10.133 29.400 1.00 49.94 114 VAL A O 1
ATOM 909 N N . ALA A 1 115 ? -36.169 -9.773 31.101 1.00 37.50 115 ALA A N 1
ATOM 910 C CA . ALA A 1 115 ? -37.314 -9.416 31.933 1.00 37.50 115 ALA A CA 1
ATOM 911 C C . ALA A 1 115 ? -36.818 -8.932 33.306 1.00 37.50 115 ALA A C 1
ATOM 913 O O . ALA A 1 115 ? -35.821 -9.416 33.833 1.00 37.50 115 ALA A O 1
ATOM 914 N N . SER A 1 116 ? -37.581 -8.004 33.873 1.00 44.19 116 SER A N 1
ATOM 915 C CA . SER A 1 116 ? -37.796 -7.854 35.310 1.00 44.19 116 SER A CA 1
ATOM 916 C C . SER A 1 116 ? -37.801 -9.191 36.061 1.00 44.19 116 SER A C 1
ATOM 918 O O . SER A 1 116 ? -38.552 -10.085 35.667 1.00 44.19 116 SER A O 1
ATOM 920 N N . ILE A 1 117 ? -37.030 -9.280 37.147 1.00 41.59 117 ILE A N 1
ATOM 921 C CA . ILE A 1 117 ? -37.450 -9.448 38.557 1.00 41.59 117 ILE A CA 1
ATOM 922 C C . ILE A 1 117 ? -36.199 -9.306 39.430 1.00 41.59 117 ILE A C 1
ATOM 924 O O . ILE A 1 117 ? -35.158 -9.893 39.062 1.00 41.59 117 ILE A O 1
#
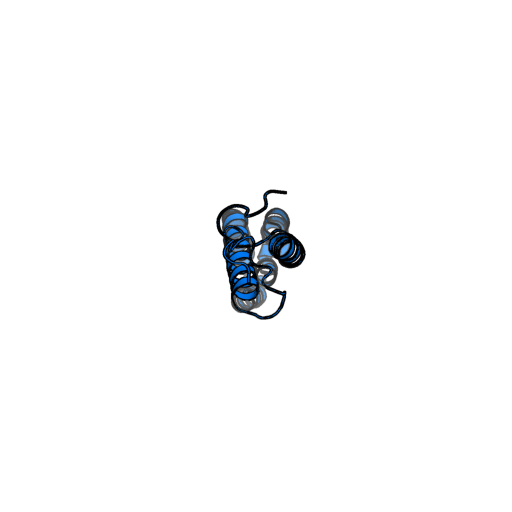
pLDDT: mean 79.65, std 13.39, range [37.5, 90.75]